Protein AF-A0A969X6N5-F1 (afdb_monomer_lite)

pLDDT: mean 87.34, std 7.04, range [55.56, 94.31]

Structure (mmCIF, N/CA/C/O backbone):
data_AF-A0A969X6N5-F1
#
_entry.id   AF-A0A969X6N5-F1
#
loop_
_atom_site.group_PDB
_atom_site.id
_atom_site.type_symbol
_atom_site.label_atom_id
_atom_site.label_alt_id
_atom_site.label_comp_id
_atom_site.label_asym_id
_atom_site.label_entity_id
_atom_site.label_seq_id
_atom_site.pdbx_PDB_ins_code
_atom_site.Cartn_x
_atom_site.Cartn_y
_atom_site.Cartn_z
_atom_site.occupancy
_atom_site.B_iso_or_equiv
_atom_site.auth_seq_id
_atom_site.auth_comp_id
_atom_site.auth_asym_id
_atom_site.auth_atom_id
_atom_site.pdbx_PDB_model_num
ATOM 1 N N . MET A 1 1 ? -5.995 30.449 -5.155 1.00 55.56 1 MET A N 1
ATOM 2 C CA . MET A 1 1 ? -5.169 29.300 -5.608 1.00 55.56 1 MET A CA 1
ATOM 3 C C . MET A 1 1 ? -4.876 28.308 -4.480 1.00 55.56 1 MET A C 1
ATOM 5 O O . MET A 1 1 ? -5.023 27.120 -4.727 1.00 55.56 1 MET A O 1
ATOM 9 N N . SER A 1 2 ? -4.550 28.755 -3.257 1.00 71.12 2 SER A N 1
ATOM 10 C CA . SER A 1 2 ? -4.334 27.873 -2.086 1.00 71.12 2 SER A CA 1
ATOM 11 C C . SER A 1 2 ? -5.538 26.970 -1.750 1.00 71.12 2 SER A C 1
ATOM 13 O O . SER A 1 2 ? -5.372 25.781 -1.484 1.00 71.12 2 SER A O 1
ATOM 15 N N . ASP A 1 3 ? -6.763 27.496 -1.849 1.00 80.50 3 ASP A N 1
ATOM 16 C CA . ASP A 1 3 ? -7.966 26.748 -1.449 1.00 80.50 3 ASP A CA 1
ATOM 17 C C . ASP A 1 3 ? -8.264 25.547 -2.356 1.00 80.50 3 ASP A C 1
ATOM 19 O O . ASP A 1 3 ? -8.612 24.476 -1.863 1.00 80.50 3 ASP A O 1
ATOM 23 N N . ASN A 1 4 ? -8.039 25.677 -3.669 1.00 85.69 4 ASN A N 1
ATOM 24 C CA . ASN A 1 4 ? -8.251 24.581 -4.621 1.00 85.69 4 ASN A CA 1
ATOM 25 C C . ASN A 1 4 ? -7.263 23.431 -4.401 1.00 85.69 4 ASN A C 1
ATOM 27 O O . ASN A 1 4 ? -7.648 22.268 -4.494 1.00 85.69 4 ASN A O 1
ATOM 31 N N . LEU A 1 5 ? -6.003 23.739 -4.076 1.00 88.88 5 LEU A N 1
ATOM 32 C CA . LEU A 1 5 ? -5.005 22.713 -3.782 1.00 88.88 5 LEU A CA 1
ATOM 33 C C . LEU A 1 5 ? -5.349 21.960 -2.492 1.00 88.88 5 LEU A C 1
ATOM 35 O O . LEU A 1 5 ? -5.318 20.731 -2.467 1.00 88.88 5 LEU A O 1
ATOM 39 N N . ASN A 1 6 ? -5.727 22.690 -1.438 1.00 91.25 6 ASN A N 1
ATOM 40 C CA . ASN A 1 6 ? -6.131 22.084 -0.171 1.00 91.25 6 ASN A CA 1
ATOM 41 C C . ASN A 1 6 ? -7.379 21.212 -0.331 1.00 91.25 6 ASN A C 1
ATOM 43 O O . ASN A 1 6 ? -7.410 20.099 0.191 1.00 91.25 6 ASN A O 1
ATOM 47 N N . LEU A 1 7 ? -8.377 21.680 -1.085 1.00 92.50 7 LEU A N 1
ATOM 48 C CA . LEU A 1 7 ? -9.580 20.906 -1.376 1.00 92.50 7 LEU A CA 1
ATOM 49 C C . LEU A 1 7 ? -9.247 19.628 -2.152 1.00 92.50 7 LEU A C 1
ATOM 51 O O . LEU A 1 7 ? -9.675 18.548 -1.756 1.00 92.50 7 LEU A O 1
ATOM 55 N N . SER A 1 8 ? -8.443 19.738 -3.212 1.00 91.56 8 SER A N 1
ATOM 56 C CA . SER A 1 8 ? -8.055 18.594 -4.041 1.00 91.56 8 SER A CA 1
ATOM 57 C C . SER A 1 8 ? -7.286 17.543 -3.232 1.00 91.56 8 SER A C 1
ATOM 59 O O . SER A 1 8 ? -7.626 16.361 -3.262 1.00 91.56 8 SER A O 1
ATOM 61 N N . ARG A 1 9 ? -6.323 17.978 -2.406 1.00 90.75 9 ARG A N 1
ATOM 62 C CA . ARG A 1 9 ? -5.599 17.098 -1.479 1.00 90.75 9 ARG A CA 1
ATOM 63 C C . ARG A 1 9 ? -6.553 16.414 -0.502 1.00 90.75 9 ARG A C 1
ATOM 65 O O . ARG A 1 9 ? -6.507 15.199 -0.354 1.00 90.75 9 ARG A O 1
ATOM 72 N N . ASN A 1 10 ? -7.413 17.174 0.171 1.00 92.25 10 ASN A N 1
ATOM 73 C CA . ASN A 1 10 ? -8.310 16.622 1.185 1.00 92.25 10 ASN A CA 1
ATOM 74 C C . ASN A 1 10 ? -9.301 15.617 0.576 1.00 92.25 10 ASN A C 1
ATOM 76 O O . ASN A 1 10 ? -9.574 14.583 1.186 1.00 92.25 10 ASN A O 1
ATOM 80 N N . ASN A 1 11 ? -9.791 15.888 -0.636 1.00 93.06 11 ASN A N 1
ATOM 81 C CA . ASN A 1 11 ? -10.641 14.961 -1.376 1.00 93.06 11 ASN A CA 1
ATOM 82 C C . ASN A 1 11 ? -9.884 13.678 -1.709 1.00 93.06 11 ASN A C 1
ATOM 84 O O . ASN A 1 11 ? -10.375 12.601 -1.393 1.00 93.06 11 ASN A O 1
ATOM 88 N N . PHE A 1 12 ? -8.663 13.780 -2.237 1.00 90.62 12 PHE A N 1
ATOM 89 C CA . PHE A 1 12 ? -7.842 12.611 -2.540 1.00 90.62 12 PHE A CA 1
ATOM 90 C C . PHE A 1 12 ? -7.584 11.741 -1.299 1.00 90.62 12 PHE A C 1
ATOM 92 O O . PHE A 1 12 ? -7.828 10.536 -1.330 1.00 90.62 12 PHE A O 1
ATOM 99 N N . TYR A 1 13 ? -7.182 12.350 -0.178 1.00 90.56 13 TYR A N 1
ATOM 100 C CA . TYR A 1 13 ? -6.926 11.626 1.074 1.00 90.56 13 TYR A CA 1
ATOM 101 C C . TYR A 1 13 ? -8.180 10.912 1.600 1.00 90.56 13 TYR A C 1
ATOM 103 O O . TYR A 1 13 ? -8.101 9.793 2.111 1.00 90.56 13 TYR A O 1
ATOM 111 N N . LYS A 1 14 ? -9.347 11.550 1.455 1.00 90.81 14 LYS A N 1
ATOM 112 C CA . LYS A 1 14 ? -10.638 10.993 1.867 1.00 90.81 14 LYS A CA 1
ATOM 113 C C . LYS A 1 14 ? -11.120 9.878 0.935 1.00 90.81 14 LYS A C 1
ATOM 115 O O . LYS A 1 14 ? -11.668 8.884 1.411 1.00 90.81 14 LYS A O 1
ATOM 120 N N . GLU A 1 15 ? -10.950 10.047 -0.372 1.00 91.50 15 GLU A N 1
ATOM 121 C CA . GLU A 1 15 ? -11.375 9.087 -1.395 1.00 91.50 15 GLU A CA 1
ATOM 122 C C . GLU A 1 15 ? -10.552 7.802 -1.339 1.00 91.50 15 GLU A C 1
ATOM 124 O O . GLU A 1 15 ? -11.132 6.721 -1.385 1.00 91.50 15 GLU A O 1
ATOM 129 N N . GLN A 1 16 ? -9.232 7.908 -1.157 1.00 92.62 16 GLN A N 1
ATOM 130 C CA . GLN A 1 16 ? -8.336 6.746 -1.088 1.00 92.62 16 GLN A CA 1
ATOM 131 C C . GLN A 1 16 ? -8.262 6.107 0.310 1.00 92.62 16 GLN A C 1
ATOM 133 O O . GLN A 1 16 ? -7.463 5.200 0.537 1.00 92.62 16 GLN A O 1
ATOM 138 N N . ASN A 1 17 ? -9.098 6.570 1.251 1.00 93.44 17 ASN A N 1
ATOM 139 C CA . ASN A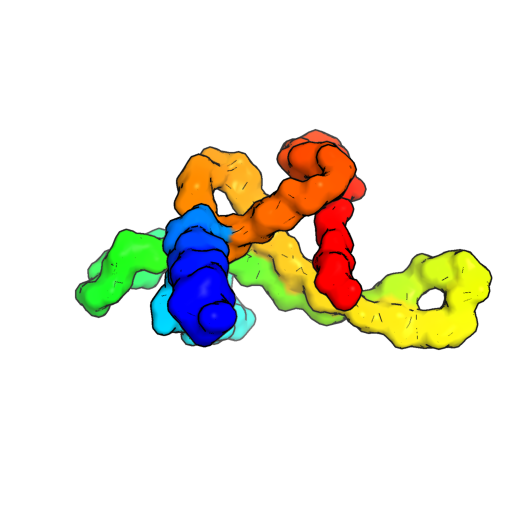 1 17 ? -9.209 6.031 2.609 1.00 93.44 17 ASN A CA 1
ATOM 140 C C . ASN A 1 17 ? -7.835 5.889 3.293 1.00 93.44 17 ASN A C 1
ATOM 142 O O . ASN A 1 17 ? -7.458 4.800 3.731 1.00 93.44 17 ASN A O 1
ATOM 146 N N . PHE A 1 18 ? -7.048 6.970 3.315 1.00 93.56 18 PHE A N 1
ATOM 147 C CA . PHE A 1 18 ? -5.684 6.913 3.842 1.00 93.56 18 PHE A CA 1
ATOM 148 C C . PHE A 1 18 ? -5.652 6.485 5.313 1.00 93.56 18 PHE A C 1
ATOM 150 O O . PHE A 1 18 ? -6.431 6.969 6.138 1.00 93.56 18 PHE A O 1
ATOM 157 N N . ALA A 1 19 ? -4.717 5.595 5.644 1.00 93.69 19 ALA A N 1
ATOM 158 C CA . ALA A 1 19 ? -4.500 5.154 7.012 1.00 93.69 19 ALA A CA 1
ATOM 159 C C . ALA A 1 19 ? -4.055 6.323 7.900 1.00 93.69 19 ALA A C 1
ATOM 161 O O . ALA A 1 19 ? -3.248 7.162 7.501 1.00 93.69 19 ALA A O 1
ATOM 162 N N . HIS A 1 20 ? -4.519 6.323 9.148 1.00 92.75 20 HIS A N 1
ATOM 163 C CA . HIS A 1 20 ? -4.046 7.268 10.164 1.00 92.75 20 HIS A CA 1
ATOM 164 C C . HIS A 1 20 ? -2.726 6.832 10.820 1.00 92.75 20 HIS A C 1
ATOM 166 O O . HIS A 1 20 ? -2.109 7.616 11.534 1.00 92.75 20 HIS A O 1
ATOM 172 N N . GLY A 1 21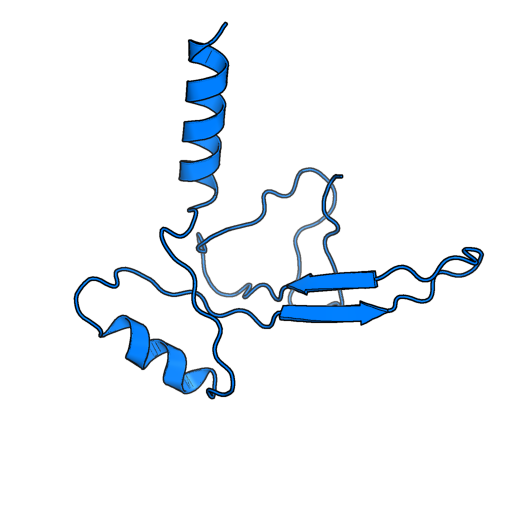 ? -2.302 5.585 10.609 1.00 91.75 21 GLY A N 1
ATOM 173 C CA . GLY A 1 21 ? -1.087 5.027 11.187 1.00 91.75 21 GLY A CA 1
ATOM 174 C C . GLY A 1 21 ? -0.641 3.763 10.462 1.00 91.75 21 GLY A C 1
ATOM 175 O O . GLY A 1 21 ? -1.425 3.131 9.754 1.00 91.75 21 GLY A O 1
ATOM 176 N N . PHE A 1 22 ? 0.629 3.413 10.654 1.00 93.00 22 PHE A N 1
ATOM 177 C CA . PHE A 1 22 ? 1.281 2.262 10.037 1.00 93.00 22 PHE A CA 1
ATOM 178 C C . PHE A 1 22 ? 2.105 1.520 11.087 1.00 93.00 22 PHE A C 1
ATOM 180 O O . PHE A 1 22 ? 2.656 2.134 11.999 1.00 93.00 22 PHE A O 1
ATOM 187 N N . VAL A 1 23 ? 2.197 0.202 10.939 1.00 90.94 23 VAL A N 1
ATOM 188 C CA . VAL A 1 23 ? 3.069 -0.657 11.740 1.00 90.94 23 VAL A CA 1
ATOM 189 C C . VAL A 1 23 ? 3.653 -1.733 10.837 1.00 90.94 23 VAL A C 1
ATOM 191 O O . VAL A 1 23 ? 2.957 -2.261 9.971 1.00 90.94 23 VAL A O 1
ATOM 194 N N . GLU A 1 24 ? 4.926 -2.049 11.040 1.00 90.56 24 GLU A N 1
ATOM 195 C CA . GLU A 1 24 ? 5.598 -3.159 10.376 1.00 90.56 24 GLU A CA 1
ATOM 196 C C . GLU A 1 24 ? 5.617 -4.369 11.313 1.00 90.56 24 GLU A C 1
ATOM 198 O O . GLU A 1 24 ? 5.943 -4.252 12.497 1.00 90.56 24 GLU A O 1
ATOM 203 N N . LEU A 1 25 ? 5.226 -5.533 10.797 1.00 87.88 25 LEU A N 1
ATOM 204 C CA . LEU A 1 25 ? 5.189 -6.776 11.558 1.00 87.88 25 LEU A CA 1
ATOM 205 C C . LEU A 1 25 ? 6.323 -7.682 11.080 1.00 87.88 25 LEU A C 1
ATOM 207 O O . LEU A 1 25 ? 6.328 -8.096 9.929 1.00 87.88 25 LEU A O 1
ATOM 211 N N . LEU A 1 26 ? 7.243 -8.036 11.982 1.00 83.75 26 LEU A N 1
ATOM 212 C CA . LEU A 1 26 ? 8.376 -8.915 11.655 1.00 83.75 26 LEU A CA 1
ATOM 213 C C . LEU A 1 26 ? 7.931 -10.345 11.311 1.00 83.75 26 LEU A C 1
ATOM 215 O O . LEU A 1 26 ? 8.515 -10.992 10.449 1.00 83.75 26 LEU A O 1
ATOM 219 N N . ALA A 1 27 ? 6.911 -10.855 12.007 1.00 81.00 27 ALA A N 1
ATOM 220 C CA . ALA A 1 27 ? 6.307 -12.154 11.729 1.00 81.00 27 ALA A CA 1
ATOM 221 C C . ALA A 1 27 ? 4.908 -12.241 12.354 1.00 81.00 27 ALA A C 1
ATOM 223 O O . ALA A 1 27 ? 4.755 -12.173 13.575 1.00 81.00 27 ALA A O 1
ATOM 224 N N . MET A 1 28 ? 3.877 -12.434 11.532 1.00 78.94 28 MET A N 1
ATOM 225 C CA . MET A 1 28 ? 2.529 -12.757 12.000 1.00 78.94 28 MET A CA 1
ATOM 226 C C . MET A 1 28 ? 1.765 -13.511 10.903 1.00 78.94 28 MET A C 1
ATOM 228 O O . MET A 1 28 ? 1.706 -13.029 9.775 1.00 78.94 28 MET A O 1
ATOM 232 N N . PRO A 1 29 ? 1.141 -14.664 11.204 1.00 79.75 29 PRO A N 1
ATOM 233 C CA . PRO A 1 29 ? 0.218 -15.296 10.269 1.00 79.75 29 PRO A CA 1
ATOM 234 C C . PRO A 1 29 ? -0.950 -14.358 9.957 1.00 79.75 29 PRO A C 1
ATOM 236 O O . PRO A 1 29 ? -1.542 -13.811 10.885 1.00 79.75 29 PRO A O 1
ATOM 239 N N . GLU A 1 30 ? -1.336 -14.239 8.688 1.00 76.44 30 GLU A N 1
ATOM 240 C CA . GLU A 1 30 ? -2.429 -13.361 8.237 1.00 76.44 30 GLU A CA 1
ATOM 241 C C . GLU A 1 30 ? -3.721 -13.556 9.047 1.00 76.44 30 GLU A C 1
ATOM 243 O O . GLU A 1 30 ? -4.337 -12.591 9.489 1.00 76.44 30 GLU A O 1
ATOM 248 N N . ARG A 1 31 ? -4.061 -14.808 9.383 1.00 78.81 31 ARG A N 1
ATOM 249 C CA . ARG A 1 31 ? -5.231 -15.155 10.213 1.00 78.81 31 ARG A CA 1
ATOM 250 C C . ARG A 1 31 ? -5.251 -14.495 11.603 1.00 78.81 31 ARG A C 1
ATOM 252 O O . ARG A 1 31 ? -6.282 -14.472 12.262 1.00 78.81 31 ARG A O 1
ATOM 259 N N . ASN A 1 32 ? -4.100 -14.049 12.106 1.00 84.81 32 ASN A N 1
ATOM 260 C CA . ASN A 1 32 ? -3.987 -13.400 13.409 1.00 84.81 32 ASN A CA 1
ATOM 261 C C . ASN A 1 32 ? -4.120 -11.873 13.311 1.00 84.81 32 ASN A C 1
ATOM 263 O O . ASN A 1 32 ? -4.247 -11.229 14.352 1.00 84.81 32 ASN A O 1
ATOM 267 N N . LEU A 1 33 ? -4.119 -11.304 12.101 1.00 84.62 33 LEU A N 1
ATOM 268 C CA . LEU A 1 33 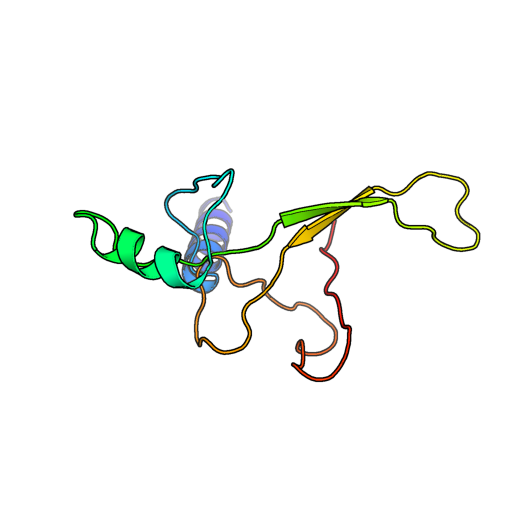? -4.230 -9.866 11.873 1.00 84.62 33 LEU A CA 1
ATOM 269 C C . LEU A 1 33 ? -5.545 -9.301 12.429 1.00 84.62 33 LEU A C 1
ATOM 271 O O . LEU A 1 33 ? -5.549 -8.232 13.031 1.00 84.62 33 LEU A O 1
ATOM 275 N N . GLU A 1 34 ? -6.645 -10.053 12.323 1.00 83.38 34 GLU A N 1
ATOM 276 C CA . GLU A 1 34 ? -7.957 -9.669 12.871 1.00 83.38 34 GLU A CA 1
ATOM 277 C C . GLU A 1 34 ? -7.944 -9.461 14.392 1.00 83.38 34 GLU A C 1
ATOM 279 O O . GLU A 1 34 ? -8.759 -8.724 14.937 1.00 83.38 34 GLU A O 1
ATOM 284 N N . LYS A 1 35 ? -6.991 -10.055 15.119 1.00 88.25 35 LYS A N 1
ATOM 285 C CA . LYS A 1 35 ? -6.867 -9.806 16.563 1.00 88.25 35 LYS A CA 1
ATOM 286 C C . LYS A 1 35 ? -6.435 -8.374 16.849 1.00 88.25 35 LYS A C 1
ATOM 288 O O . LYS A 1 35 ? -6.827 -7.809 17.865 1.00 88.25 35 LYS A O 1
ATOM 293 N N . LEU A 1 36 ? -5.655 -7.769 15.953 1.00 88.75 36 LEU A N 1
ATOM 294 C CA . LEU A 1 36 ? -5.233 -6.383 16.102 1.00 88.75 36 LEU A CA 1
ATOM 295 C C . LEU A 1 36 ? -6.430 -5.433 15.975 1.00 88.75 36 LEU A C 1
ATOM 297 O O . LEU A 1 36 ? -6.463 -4.422 16.668 1.00 88.75 36 LEU A O 1
ATOM 301 N N . SER A 1 37 ? -7.459 -5.765 15.184 1.00 87.62 37 SER A N 1
ATOM 302 C CA . SER A 1 37 ? -8.647 -4.905 15.070 1.00 87.62 37 SER A CA 1
ATOM 303 C C . SER A 1 37 ? -9.518 -4.905 16.328 1.00 87.62 37 SER A C 1
ATOM 305 O O . SER A 1 37 ? -10.450 -4.116 16.417 1.00 87.62 37 SER A O 1
ATOM 307 N N . GLN A 1 38 ? -9.228 -5.766 17.309 1.00 91.06 38 GLN A N 1
ATOM 308 C CA . GLN A 1 38 ? -9.909 -5.788 18.608 1.00 91.06 38 GLN A CA 1
ATOM 309 C C . GLN A 1 38 ? -9.294 -4.814 19.626 1.00 91.06 38 GLN A C 1
ATOM 311 O O . GLN A 1 38 ? -9.853 -4.623 20.706 1.00 91.06 38 GLN A O 1
ATOM 316 N N . LEU A 1 39 ? -8.143 -4.206 19.318 1.00 92.00 39 LEU A N 1
ATOM 317 C CA . LEU A 1 39 ? -7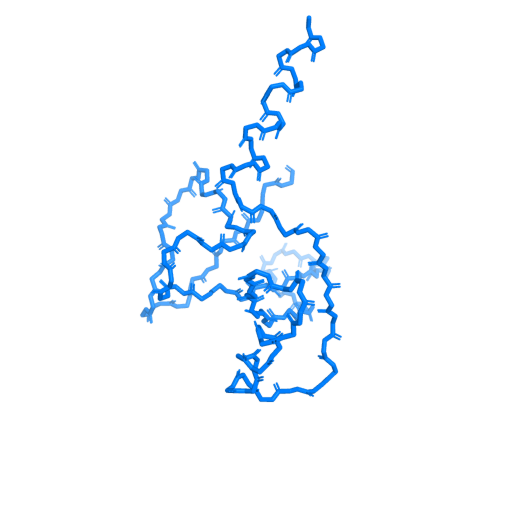.495 -3.250 20.212 1.00 92.00 39 LEU A CA 1
ATOM 318 C C . LEU A 1 39 ? -8.291 -1.941 20.270 1.00 92.00 39 LEU A C 1
ATOM 320 O O . LEU A 1 39 ? -8.745 -1.413 19.253 1.00 92.00 39 LEU A O 1
ATOM 324 N N . GLN A 1 40 ? -8.427 -1.384 21.473 1.00 94.31 40 GLN A N 1
ATOM 325 C CA . GLN A 1 40 ? -9.118 -0.114 21.667 1.00 94.31 40 GLN A CA 1
ATOM 326 C C . GLN A 1 40 ? -8.454 1.002 20.846 1.00 94.31 40 GLN A C 1
ATOM 328 O O . GLN A 1 40 ? -7.238 1.171 20.872 1.00 94.31 40 GLN A O 1
ATOM 333 N N . GLY A 1 41 ? -9.271 1.787 20.141 1.00 93.06 41 GLY A N 1
ATOM 334 C CA . GLY A 1 41 ? -8.805 2.883 19.287 1.00 93.06 41 GLY A CA 1
ATOM 335 C C . GLY A 1 41 ? -8.495 2.469 17.847 1.00 93.06 41 GLY A C 1
ATOM 336 O O . GLY A 1 41 ? -8.305 3.344 17.004 1.00 93.06 41 GLY A O 1
ATOM 337 N N . ILE A 1 42 ? -8.516 1.171 17.531 1.00 93.38 42 ILE A N 1
ATOM 338 C CA . ILE A 1 42 ? -8.383 0.687 16.158 1.00 93.38 42 ILE A CA 1
ATOM 339 C C . ILE A 1 42 ? -9.768 0.526 15.536 1.00 93.38 42 ILE A C 1
ATOM 341 O O . ILE A 1 42 ? -10.589 -0.261 15.993 1.00 93.38 42 ILE A O 1
ATOM 345 N N . LYS A 1 43 ? -10.026 1.291 14.471 1.00 91.50 43 LYS A N 1
ATOM 346 C CA . LYS A 1 43 ? -11.282 1.217 13.713 1.00 91.50 43 LYS A CA 1
ATOM 347 C C . LYS A 1 43 ? -11.243 0.149 12.621 1.00 91.50 43 LYS A C 1
ATOM 349 O O . LYS A 1 43 ? -12.235 -0.532 12.395 1.00 91.50 43 LYS A O 1
ATOM 354 N N . GLU A 1 44 ? -10.130 0.059 11.903 1.00 90.75 44 GLU A N 1
ATOM 355 C CA . GLU A 1 44 ? -9.982 -0.784 10.718 1.00 90.75 44 GLU A CA 1
ATOM 356 C C . GLU A 1 44 ? -8.497 -1.117 10.514 1.00 90.75 44 GLU A C 1
ATOM 358 O O . GLU A 1 44 ? -7.629 -0.312 10.859 1.00 90.75 44 GLU A O 1
ATOM 363 N N . ILE A 1 45 ? -8.211 -2.304 9.971 1.00 90.19 45 ILE A N 1
ATOM 364 C CA . ILE A 1 45 ? -6.862 -2.767 9.628 1.00 90.19 45 ILE A CA 1
ATOM 365 C C . ILE A 1 45 ? -6.885 -3.379 8.230 1.00 90.19 45 ILE A C 1
ATOM 367 O O . ILE A 1 45 ? -7.789 -4.146 7.892 1.00 90.19 45 ILE A O 1
ATOM 371 N N . ASN A 1 46 ? -5.845 -3.090 7.450 1.00 89.56 46 ASN A N 1
ATOM 372 C CA . ASN A 1 46 ? -5.539 -3.781 6.206 1.00 89.56 46 ASN A CA 1
ATOM 373 C C . ASN A 1 46 ? -4.067 -4.209 6.224 1.00 89.56 46 ASN A C 1
ATOM 375 O O . ASN A 1 46 ? -3.175 -3.373 6.364 1.00 89.56 46 ASN A O 1
ATOM 379 N N . GLY A 1 47 ? -3.833 -5.517 6.137 1.00 89.31 47 GLY A N 1
ATOM 380 C CA . GLY A 1 47 ? -2.497 -6.101 6.076 1.00 89.31 47 GLY A CA 1
ATOM 381 C C . GLY A 1 47 ? -2.011 -6.158 4.637 1.00 89.31 47 GLY A C 1
ATOM 382 O O . GLY A 1 47 ? -2.808 -6.358 3.721 1.00 89.31 47 GLY A O 1
ATOM 383 N N . ARG A 1 48 ? -0.708 -5.962 4.437 1.00 90.12 48 ARG A N 1
ATOM 384 C CA . ARG A 1 48 ? -0.069 -6.052 3.124 1.00 90.12 48 ARG A CA 1
ATOM 385 C C . ARG A 1 48 ? 1.302 -6.692 3.264 1.00 90.12 48 ARG A C 1
ATOM 387 O O . ARG A 1 48 ? 2.013 -6.420 4.227 1.00 90.12 48 ARG A O 1
ATOM 394 N N . ILE A 1 49 ? 1.661 -7.500 2.280 1.00 90.94 49 ILE A N 1
ATOM 395 C CA . ILE A 1 49 ? 3.023 -7.961 2.056 1.00 90.94 49 ILE A CA 1
ATOM 396 C C . ILE A 1 49 ? 3.736 -6.869 1.267 1.00 90.94 49 ILE A C 1
ATOM 398 O O . ILE A 1 49 ? 3.207 -6.361 0.273 1.00 90.94 49 ILE A O 1
ATOM 402 N N . VAL A 1 50 ? 4.913 -6.486 1.746 1.00 93.00 50 VAL A N 1
ATOM 403 C CA . VAL A 1 50 ? 5.741 -5.450 1.143 1.00 93.00 50 VAL A CA 1
ATOM 404 C C . VAL A 1 50 ? 7.136 -6.018 0.964 1.00 93.00 50 VAL A C 1
ATOM 406 O O . VAL A 1 50 ? 7.762 -6.387 1.948 1.00 93.00 50 VAL A O 1
ATOM 409 N N . GLU A 1 51 ? 7.605 -6.086 -0.275 1.00 92.94 51 GLU A N 1
ATOM 410 C CA . GLU A 1 51 ? 8.886 -6.707 -0.618 1.00 92.94 51 GLU A CA 1
ATOM 411 C C . GLU A 1 51 ? 9.681 -5.806 -1.554 1.00 92.94 51 GLU A C 1
ATOM 413 O O . GLU A 1 51 ? 9.131 -5.219 -2.487 1.00 92.94 51 GLU A O 1
ATOM 418 N N . GLU A 1 52 ? 10.987 -5.714 -1.332 1.00 94.25 52 GLU A N 1
ATOM 419 C CA . GLU A 1 52 ? 11.901 -5.034 -2.247 1.00 94.25 52 GLU A CA 1
ATOM 420 C C . GLU A 1 52 ? 12.524 -6.059 -3.195 1.00 94.25 52 GLU A C 1
ATOM 422 O O . GLU A 1 52 ? 13.174 -7.016 -2.771 1.00 94.25 52 GLU A O 1
ATOM 427 N N . VAL A 1 53 ? 12.319 -5.871 -4.498 1.00 92.50 53 VAL A N 1
ATOM 428 C CA . VAL A 1 53 ? 12.762 -6.811 -5.531 1.00 92.50 53 VAL A CA 1
ATOM 429 C C . VAL A 1 53 ? 13.635 -6.116 -6.562 1.00 92.50 53 VAL A C 1
ATOM 431 O O . VAL A 1 53 ? 13.372 -4.989 -6.979 1.00 92.50 53 VAL A O 1
ATOM 434 N N . ARG A 1 54 ? 14.663 -6.822 -7.032 1.00 90.81 54 ARG A N 1
ATOM 435 C CA . ARG A 1 54 ? 15.417 -6.412 -8.219 1.00 90.81 54 ARG A CA 1
ATOM 436 C C . ARG A 1 54 ? 14.721 -6.940 -9.460 1.00 90.81 54 ARG A C 1
ATOM 438 O O . ARG A 1 54 ? 14.443 -8.135 -9.548 1.00 90.81 54 ARG A O 1
ATOM 445 N N . VAL A 1 55 ? 14.466 -6.054 -10.414 1.00 88.25 55 VAL A N 1
ATOM 446 C CA . VAL A 1 55 ? 13.814 -6.400 -11.674 1.00 88.25 55 VAL A CA 1
ATOM 447 C C . VAL A 1 55 ? 14.846 -6.426 -12.782 1.00 88.25 55 VAL A C 1
ATOM 449 O O . VAL A 1 55 ? 15.608 -5.481 -12.966 1.00 88.25 55 VAL A O 1
ATOM 452 N N . ASN A 1 56 ? 14.850 -7.525 -13.529 1.00 86.44 56 ASN A N 1
ATOM 453 C CA . ASN A 1 56 ? 15.609 -7.628 -14.761 1.00 86.44 56 ASN A CA 1
ATOM 454 C C . ASN A 1 56 ? 14.734 -7.135 -15.917 1.00 86.44 56 ASN A C 1
ATOM 456 O O . ASN A 1 56 ? 13.746 -7.785 -16.261 1.00 86.44 56 ASN A O 1
ATOM 460 N N . ILE A 1 57 ? 15.091 -5.991 -16.495 1.00 85.38 57 ILE A N 1
ATOM 461 C CA . ILE A 1 57 ? 14.409 -5.428 -17.658 1.00 85.38 57 ILE A CA 1
ATOM 462 C C . ILE A 1 57 ? 15.330 -5.626 -18.867 1.00 85.38 57 ILE A C 1
ATOM 464 O O . ILE A 1 57 ? 16.402 -5.022 -18.914 1.00 85.38 57 ILE A O 1
ATOM 468 N N . PRO A 1 58 ? 14.948 -6.458 -19.855 1.00 86.06 58 PRO A N 1
ATOM 469 C CA . PRO A 1 58 ? 15.768 -6.667 -21.042 1.00 86.06 58 PRO A CA 1
ATOM 470 C C . PRO A 1 58 ? 16.101 -5.341 -21.739 1.00 86.06 58 PRO A C 1
ATOM 472 O O . PRO A 1 58 ? 15.204 -4.575 -22.085 1.00 86.06 58 PRO A O 1
ATOM 475 N N . GLY A 1 59 ? 17.392 -5.079 -21.955 1.00 85.25 59 GLY A N 1
ATOM 476 C CA . GLY A 1 59 ? 17.872 -3.854 -22.606 1.00 85.25 59 GLY A CA 1
ATOM 477 C C . GLY A 1 59 ? 18.100 -2.660 -21.671 1.00 85.25 59 GLY A C 1
ATOM 478 O O . GLY A 1 59 ? 18.523 -1.613 -22.151 1.00 85.25 59 GLY A O 1
ATOM 479 N N . PHE A 1 60 ? 17.870 -2.808 -20.364 1.00 81.94 60 PHE A N 1
ATOM 480 C CA . PHE A 1 60 ? 18.299 -1.848 -19.346 1.00 81.94 60 PHE A CA 1
ATOM 481 C C . PHE A 1 60 ? 19.515 -2.404 -18.604 1.00 81.94 60 PHE A C 1
ATOM 483 O O . PHE A 1 60 ? 19.451 -3.482 -18.017 1.00 81.94 60 PHE A O 1
ATOM 490 N N . GLU A 1 61 ? 20.629 -1.673 -18.635 1.00 77.56 61 GLU A N 1
ATOM 491 C CA . GLU A 1 61 ? 21.856 -2.084 -17.937 1.00 77.56 61 GLU A CA 1
ATOM 492 C C . GLU A 1 61 ? 21.852 -1.706 -16.448 1.00 77.56 61 GLU A C 1
ATOM 494 O O . GLU A 1 61 ? 22.611 -2.264 -15.655 1.00 77.56 61 GLU A O 1
ATOM 499 N N . GLU A 1 62 ? 20.982 -0.779 -16.046 1.00 81.88 62 GLU A N 1
ATOM 500 C CA . GLU A 1 62 ? 20.854 -0.358 -14.655 1.00 81.88 62 GLU A CA 1
ATOM 501 C C . GLU A 1 62 ? 19.980 -1.326 -13.848 1.00 81.88 62 GLU A C 1
ATOM 503 O O . GLU A 1 62 ? 18.920 -1.772 -14.289 1.00 81.88 62 GLU A O 1
ATOM 508 N N . ASN A 1 63 ? 20.407 -1.622 -12.617 1.00 80.31 63 ASN A N 1
ATOM 509 C CA . ASN A 1 63 ? 19.608 -2.408 -11.681 1.00 80.31 63 ASN A CA 1
ATOM 510 C C . ASN A 1 63 ? 18.410 -1.584 -11.198 1.00 80.31 63 ASN A C 1
ATOM 512 O O . ASN A 1 63 ? 18.568 -0.673 -10.386 1.00 80.31 63 ASN A O 1
ATOM 516 N N . VAL A 1 64 ? 17.208 -1.957 -11.634 1.00 87.62 64 VAL A N 1
ATOM 517 C CA . VAL A 1 64 ? 15.961 -1.358 -11.148 1.00 87.62 64 VAL A CA 1
ATOM 518 C C . VAL A 1 64 ? 15.490 -2.112 -9.905 1.00 87.62 64 VAL A C 1
ATOM 520 O O . VAL A 1 64 ? 15.298 -3.330 -9.935 1.00 87.62 64 VAL A O 1
ATOM 523 N N . CYS A 1 65 ? 15.305 -1.389 -8.800 1.00 90.44 65 CYS A N 1
ATOM 524 C CA . CYS A 1 65 ? 14.688 -1.911 -7.584 1.00 90.44 65 CYS A CA 1
ATOM 525 C C . CYS A 1 65 ? 13.230 -1.446 -7.517 1.00 90.44 65 CYS A C 1
ATOM 527 O O . CYS A 1 65 ? 12.963 -0.251 -7.639 1.00 90.44 65 CYS A O 1
ATOM 529 N N . LEU A 1 66 ? 12.299 -2.379 -7.323 1.00 91.31 66 LEU A N 1
ATOM 530 C CA . LEU A 1 66 ? 10.889 -2.083 -7.091 1.00 91.31 66 LEU A CA 1
ATOM 531 C C . LEU A 1 66 ? 10.502 -2.454 -5.666 1.00 91.31 66 LEU A C 1
ATOM 533 O O . LEU A 1 66 ? 10.934 -3.476 -5.137 1.00 91.31 66 LEU A O 1
ATOM 537 N N . LYS A 1 67 ? 9.604 -1.662 -5.087 1.00 94.00 67 LYS A N 1
ATOM 538 C CA . LYS A 1 67 ? 8.883 -2.021 -3.871 1.00 94.00 67 LYS A CA 1
ATOM 539 C C . LYS A 1 67 ? 7.524 -2.590 -4.258 1.00 94.00 67 LYS A C 1
ATOM 541 O O . LYS A 1 67 ? 6.626 -1.850 -4.654 1.00 94.00 67 LYS A O 1
ATOM 546 N N . LEU A 1 68 ? 7.376 -3.905 -4.163 1.00 94.00 68 LEU A N 1
ATOM 547 C CA . LEU A 1 68 ? 6.107 -4.582 -4.387 1.00 94.00 68 LEU A CA 1
ATOM 548 C C . LEU A 1 68 ? 5.230 -4.439 -3.150 1.00 94.00 68 LEU A C 1
ATOM 550 O O . LEU A 1 68 ? 5.680 -4.671 -2.032 1.00 94.00 68 LEU A O 1
ATOM 554 N N . VAL A 1 69 ? 3.967 -4.080 -3.358 1.00 93.50 69 VAL A N 1
ATOM 555 C CA . VAL A 1 69 ? 2.959 -3.983 -2.301 1.00 93.50 69 VAL A CA 1
ATOM 556 C C . VAL A 1 69 ? 1.756 -4.812 -2.728 1.00 93.50 69 VAL A C 1
ATOM 558 O O . VAL A 1 69 ? 1.136 -4.527 -3.750 1.00 93.50 69 VAL A O 1
ATOM 561 N N . SER A 1 70 ? 1.418 -5.843 -1.957 1.00 91.81 70 SER A N 1
ATOM 562 C CA . SER A 1 70 ? 0.264 -6.695 -2.252 1.00 91.81 70 SER A CA 1
ATOM 563 C C . SER A 1 70 ? -1.057 -5.939 -2.082 1.00 91.81 70 SER A C 1
ATOM 565 O O . SER A 1 70 ? -1.193 -5.132 -1.156 1.00 91.81 70 SER A O 1
ATOM 567 N N . ILE A 1 71 ? -2.060 -6.282 -2.892 1.00 89.94 71 ILE A N 1
ATOM 568 C CA . ILE A 1 71 ? -3.419 -5.738 -2.797 1.00 89.94 71 ILE A CA 1
ATOM 569 C C . ILE A 1 71 ? -4.408 -6.892 -2.593 1.00 89.94 71 ILE A C 1
ATOM 571 O O . ILE A 1 71 ? -4.475 -7.817 -3.398 1.00 89.94 71 ILE A O 1
ATOM 575 N N . GLU A 1 72 ? -5.190 -6.829 -1.515 1.00 86.31 72 GLU A N 1
ATOM 576 C CA . GLU A 1 72 ? -6.289 -7.764 -1.251 1.00 86.31 72 GLU A CA 1
ATOM 577 C C . GLU A 1 72 ? -7.502 -7.375 -2.108 1.00 86.31 72 GLU A C 1
ATOM 579 O O . GLU A 1 72 ? -8.105 -6.336 -1.882 1.00 86.31 72 GLU A O 1
ATOM 584 N N . LEU A 1 73 ? -7.893 -8.183 -3.095 1.00 86.56 73 LEU A N 1
ATOM 585 C CA . LEU A 1 73 ? -8.971 -7.805 -4.027 1.00 86.56 73 LEU A CA 1
ATOM 586 C C . LEU A 1 73 ? -10.391 -8.102 -3.512 1.00 86.56 73 LEU A C 1
ATOM 588 O O . LEU A 1 73 ? -11.361 -7.642 -4.108 1.00 86.56 73 LEU A O 1
ATOM 592 N N . SER A 1 74 ? -10.529 -8.852 -2.416 1.00 82.75 74 SER A N 1
ATOM 593 C CA . SER A 1 74 ? -11.818 -9.330 -1.887 1.00 82.75 74 SER A CA 1
ATOM 594 C C . SER A 1 74 ? -12.643 -8.256 -1.170 1.00 82.75 74 SER A C 1
ATOM 596 O O . SER A 1 74 ? -13.853 -8.418 -1.020 1.00 82.75 74 SER A O 1
ATOM 598 N N . ARG A 1 75 ? -12.008 -7.176 -0.699 1.00 79.19 75 ARG A N 1
ATOM 599 C CA . ARG A 1 75 ? -12.663 -6.132 0.101 1.00 79.19 75 ARG A CA 1
ATOM 600 C C . ARG A 1 75 ? -13.028 -4.922 -0.736 1.00 79.19 75 ARG A C 1
ATOM 602 O O . ARG A 1 75 ? -12.189 -4.388 -1.457 1.00 79.19 75 ARG A O 1
ATOM 609 N N . GLU A 1 76 ? -14.245 -4.429 -0.560 1.00 75.06 76 GLU A N 1
ATOM 610 C CA . GLU A 1 76 ? -14.654 -3.126 -1.077 1.00 75.06 76 GLU A CA 1
ATOM 611 C C . GLU A 1 76 ? -14.066 -2.000 -0.205 1.00 75.06 76 GLU A C 1
ATOM 613 O O . GLU A 1 76 ? -13.999 -2.122 1.016 1.00 75.06 76 GLU A O 1
ATOM 618 N N . ARG A 1 77 ? -13.649 -0.889 -0.833 1.00 81.06 77 ARG A N 1
ATOM 619 C CA . ARG A 1 77 ? -13.191 0.352 -0.171 1.00 81.06 77 ARG A CA 1
ATOM 620 C C . ARG A 1 77 ? -12.066 0.162 0.867 1.00 81.06 77 ARG A C 1
ATOM 622 O O . ARG A 1 77 ? -12.213 0.500 2.040 1.00 81.06 77 ARG A O 1
ATOM 629 N N . ARG A 1 78 ? -10.913 -0.331 0.418 1.00 87.88 78 ARG A N 1
ATOM 630 C CA . ARG A 1 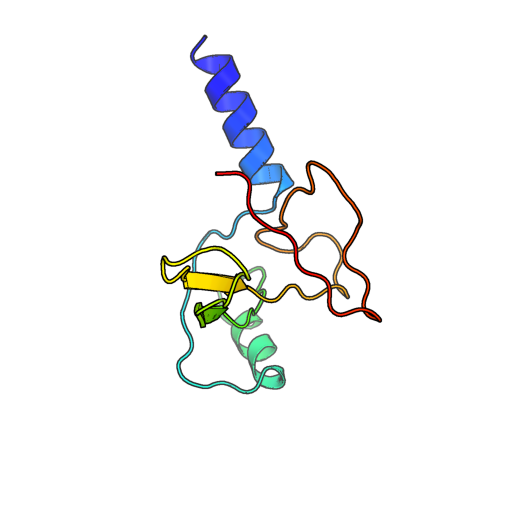78 ? -9.754 -0.641 1.271 1.00 87.88 78 ARG A CA 1
ATOM 631 C C . ARG A 1 78 ? -9.064 0.611 1.799 1.00 87.88 78 ARG A C 1
ATOM 633 O O . ARG A 1 78 ? -9.113 1.673 1.184 1.00 87.88 78 ARG A O 1
ATOM 640 N N . ILE A 1 79 ? -8.398 0.475 2.944 1.00 92.12 79 ILE A N 1
ATOM 641 C CA . ILE A 1 79 ? -7.448 1.481 3.432 1.00 92.12 79 ILE A CA 1
ATOM 642 C C . ILE A 1 79 ? -6.323 1.638 2.406 1.00 92.12 79 ILE A C 1
ATOM 644 O O . ILE A 1 79 ? -5.795 0.629 1.943 1.00 92.12 79 ILE A O 1
ATOM 648 N N . ASN A 1 80 ? -5.913 2.876 2.114 1.00 92.81 80 ASN A N 1
ATOM 649 C CA . ASN A 1 80 ? -4.863 3.208 1.141 1.00 92.81 80 ASN A CA 1
ATOM 650 C C . ASN A 1 80 ? -5.118 2.580 -0.242 1.00 92.81 80 ASN A C 1
ATOM 652 O O . ASN A 1 80 ? -4.216 1.965 -0.825 1.00 92.81 80 ASN A O 1
ATOM 656 N N . GLU A 1 81 ? -6.353 2.653 -0.730 1.00 91.00 81 GLU A N 1
ATOM 657 C CA . GLU A 1 81 ? -6.699 2.153 -2.059 1.00 91.00 81 GLU A CA 1
ATOM 658 C C . GLU A 1 81 ? -5.915 2.932 -3.128 1.00 91.00 81 GLU A C 1
ATOM 660 O O . GLU A 1 81 ? -5.922 4.163 -3.099 1.00 91.00 81 GLU A O 1
ATOM 665 N N . PRO A 1 82 ? -5.206 2.268 -4.056 1.00 90.62 82 PRO A N 1
ATOM 666 C CA . PRO A 1 82 ? -4.594 2.966 -5.176 1.00 90.62 82 PRO A CA 1
ATOM 667 C C . PRO A 1 82 ? -5.659 3.432 -6.169 1.00 90.62 82 PRO A C 1
ATOM 669 O O . PRO A 1 82 ? -6.533 2.668 -6.578 1.00 90.62 82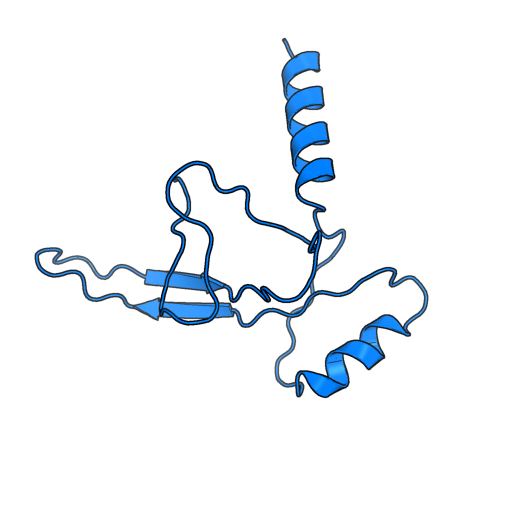 PRO A O 1
ATOM 672 N N . LYS A 1 83 ? -5.539 4.675 -6.635 1.00 90.38 83 LYS A N 1
ATOM 673 C CA . LYS A 1 83 ? -6.371 5.177 -7.727 1.00 90.38 83 LYS A CA 1
ATOM 674 C C . LYS A 1 83 ? -5.792 4.728 -9.067 1.00 90.38 83 LYS A C 1
ATOM 676 O O . LYS A 1 83 ? -4.754 5.236 -9.484 1.00 90.38 83 LYS A O 1
ATOM 681 N N . LEU A 1 84 ? -6.491 3.840 -9.770 1.00 91.31 84 LEU A N 1
ATOM 682 C CA . LEU A 1 84 ? -6.141 3.489 -11.145 1.00 91.31 84 LEU A CA 1
ATOM 683 C C . LEU A 1 84 ? -6.367 4.699 -12.065 1.00 91.31 84 LEU A C 1
ATOM 685 O O . LEU A 1 84 ? -7.500 5.142 -12.251 1.00 91.31 84 LEU A O 1
ATOM 689 N N . LEU A 1 85 ? -5.285 5.245 -12.624 1.00 92.75 85 LEU A N 1
ATOM 690 C CA . LEU A 1 85 ? -5.355 6.363 -13.573 1.00 92.75 85 LEU A CA 1
ATOM 691 C C . LEU A 1 85 ? -5.588 5.884 -15.010 1.00 92.75 85 LEU A C 1
ATOM 693 O O . LEU A 1 85 ? -6.321 6.521 -15.761 1.00 92.75 85 LEU A O 1
ATOM 697 N N . GLN A 1 86 ? -4.961 4.767 -15.380 1.00 93.00 86 GLN A N 1
ATOM 698 C CA . GLN A 1 86 ? -5.010 4.180 -16.717 1.00 93.00 86 GLN A CA 1
ATOM 699 C C . GLN A 1 86 ? -4.741 2.673 -16.654 1.00 93.00 86 GLN A C 1
ATOM 701 O O . GLN A 1 86 ? -4.052 2.212 -15.747 1.00 93.00 86 GLN A O 1
ATOM 706 N N . GLY A 1 87 ? -5.222 1.925 -17.648 1.00 92.19 87 GLY A N 1
ATOM 707 C CA . GLY A 1 87 ? -5.054 0.472 -17.725 1.00 92.19 87 GLY A CA 1
ATOM 708 C C . GLY A 1 87 ? -6.250 -0.293 -17.161 1.00 92.19 87 GLY A C 1
ATOM 709 O O . GLY A 1 87 ? -7.371 0.215 -17.147 1.00 92.19 87 GLY A O 1
ATOM 710 N N . GLU A 1 88 ? -6.009 -1.527 -16.727 1.00 90.19 88 GLU A N 1
ATOM 711 C CA . GLU A 1 88 ? -7.058 -2.468 -16.328 1.00 90.19 88 GLU A CA 1
ATOM 712 C C . GLU A 1 88 ? -7.064 -2.740 -14.823 1.00 90.19 88 GLU A C 1
ATOM 714 O O . GLU A 1 88 ? -6.047 -2.614 -14.136 1.00 90.19 88 GLU A O 1
ATOM 719 N N . ALA A 1 89 ? -8.235 -3.125 -14.309 1.00 88.81 89 ALA A N 1
ATOM 720 C CA . ALA A 1 89 ? -8.390 -3.556 -12.928 1.00 88.81 89 ALA A CA 1
ATOM 721 C C . ALA A 1 89 ? -7.557 -4.819 -12.646 1.00 88.81 89 ALA A C 1
ATOM 723 O O . ALA A 1 89 ? -7.529 -5.727 -13.474 1.00 88.81 89 ALA A O 1
ATOM 724 N N . LEU A 1 90 ? -6.928 -4.917 -11.468 1.00 88.38 90 LEU A N 1
ATOM 725 C CA . LEU A 1 90 ? -6.290 -6.172 -11.060 1.00 88.38 90 LEU A CA 1
ATOM 726 C C . LEU A 1 90 ? -7.348 -7.276 -10.923 1.00 88.38 90 LEU A C 1
ATOM 728 O O . LEU A 1 90 ? -8.368 -7.097 -10.253 1.00 88.38 90 LEU A O 1
ATOM 732 N N . GLY A 1 91 ? -7.085 -8.422 -11.547 1.00 82.75 91 GLY A N 1
ATOM 733 C CA . GLY A 1 91 ? -7.909 -9.624 -11.459 1.00 82.75 91 GLY A CA 1
ATOM 734 C C . GLY A 1 91 ? -7.222 -10.718 -10.644 1.00 82.75 91 GLY A C 1
ATOM 735 O O . GLY A 1 91 ? -6.005 -10.836 -10.644 1.00 82.75 91 GLY A O 1
ATOM 736 N N . GLY A 1 92 ? -8.001 -11.567 -9.970 1.00 70.81 92 GLY A N 1
ATOM 737 C CA . GLY A 1 92 ? -7.462 -12.654 -9.136 1.00 70.81 92 GLY A CA 1
ATOM 738 C C . GLY A 1 92 ? -6.946 -13.884 -9.897 1.00 70.81 92 GLY A C 1
ATOM 739 O O . GLY A 1 92 ? -6.627 -14.883 -9.259 1.00 70.81 92 GLY A O 1
ATOM 740 N N . LYS A 1 93 ? -6.932 -13.864 -11.236 1.00 68.75 93 LYS A N 1
ATOM 741 C CA . LYS A 1 93 ? -6.555 -15.022 -12.069 1.00 68.75 93 LYS A CA 1
ATOM 742 C C . LYS A 1 93 ? -5.217 -14.861 -12.784 1.00 68.75 93 LYS A C 1
ATOM 744 O O . LYS A 1 93 ? -4.599 -15.875 -13.092 1.00 68.75 93 LYS A O 1
ATOM 749 N N . ASP A 1 94 ? -4.769 -13.626 -12.985 1.00 79.06 94 ASP A N 1
ATOM 750 C CA . ASP A 1 94 ? -3.570 -13.313 -13.754 1.00 79.06 94 ASP A CA 1
ATOM 751 C C . ASP A 1 94 ? -2.527 -12.635 -12.862 1.00 79.06 94 ASP A C 1
ATOM 753 O O . ASP A 1 94 ? -2.855 -11.889 -11.937 1.00 79.06 94 ASP A O 1
ATOM 757 N N . LEU A 1 95 ? -1.248 -12.906 -13.130 1.00 84.38 95 LEU A N 1
ATOM 758 C CA . LEU A 1 95 ? -0.143 -12.226 -12.460 1.00 84.38 95 LEU A CA 1
ATOM 759 C C . LEU A 1 95 ? -0.009 -10.815 -13.045 1.00 84.38 95 LEU A C 1
ATOM 761 O O . LEU A 1 95 ? 0.742 -10.587 -13.993 1.00 84.38 95 LEU A O 1
ATOM 765 N N . SER A 1 96 ? -0.768 -9.879 -12.488 1.00 89.31 96 SER A N 1
ATOM 766 C CA . SER A 1 96 ? -0.797 -8.483 -12.921 1.00 89.31 96 SER A CA 1
ATOM 767 C C . SER A 1 96 ? -0.204 -7.566 -11.858 1.00 89.31 96 SER A C 1
ATOM 769 O O . SER A 1 96 ? -0.353 -7.796 -10.658 1.00 89.31 96 SER A O 1
ATOM 771 N N . ILE A 1 97 ? 0.450 -6.499 -12.309 1.00 90.69 97 ILE A N 1
ATOM 772 C CA . ILE A 1 97 ? 0.998 -5.454 -11.447 1.00 90.69 97 ILE A CA 1
ATOM 773 C C . ILE A 1 97 ? 0.522 -4.092 -11.936 1.00 90.69 97 ILE A C 1
ATOM 775 O O . ILE A 1 97 ? 0.411 -3.853 -13.139 1.00 90.69 97 ILE A O 1
ATOM 779 N N . TRP A 1 98 ? 0.263 -3.192 -10.995 1.00 93.50 98 TRP A N 1
ATOM 780 C CA . TRP A 1 98 ? 0.174 -1.765 -11.278 1.00 93.50 98 TRP A CA 1
ATOM 781 C C . TRP A 1 98 ? 1.510 -1.109 -10.954 1.00 93.50 98 TRP A C 1
ATOM 783 O O . TRP A 1 98 ? 2.165 -1.477 -9.980 1.00 93.50 98 TRP A O 1
ATOM 793 N N . ILE A 1 99 ? 1.896 -0.141 -11.777 1.00 91.38 99 ILE A N 1
ATOM 794 C CA . ILE A 1 99 ? 3.110 0.658 -11.606 1.00 91.38 99 ILE A CA 1
ATOM 795 C C . ILE A 1 99 ? 2.675 2.065 -11.202 1.00 91.38 99 ILE A C 1
ATOM 797 O O . ILE A 1 99 ? 1.683 2.568 -11.739 1.00 91.38 99 ILE A O 1
ATOM 801 N N . ASP A 1 100 ? 3.369 2.674 -10.238 1.00 90.06 100 ASP A N 1
ATOM 802 C CA . ASP A 1 100 ? 3.070 4.056 -9.859 1.00 90.06 100 ASP A CA 1
ATOM 803 C C . ASP A 1 100 ? 3.374 5.034 -11.005 1.00 90.06 100 ASP A C 1
ATOM 805 O O . ASP A 1 100 ? 4.088 4.712 -11.961 1.00 90.06 100 ASP A O 1
ATOM 809 N N . ASN A 1 101 ? 2.780 6.223 -10.930 1.00 77.31 101 ASN A N 1
ATOM 810 C CA . ASN A 1 101 ? 3.131 7.322 -11.812 1.00 77.31 101 ASN A CA 1
ATOM 811 C C . ASN A 1 101 ? 4.166 8.216 -11.108 1.00 77.31 101 ASN A C 1
ATOM 813 O O . ASN A 1 101 ? 3.800 9.061 -10.292 1.00 77.31 101 ASN A O 1
ATOM 817 N N . GLN A 1 102 ? 5.448 8.030 -11.413 1.00 59.72 102 GLN A N 1
ATOM 818 C CA . GLN A 1 102 ? 6.487 8.964 -10.962 1.00 59.72 102 GLN A CA 1
ATOM 819 C C . GLN A 1 102 ? 6.214 10.397 -11.434 1.00 59.72 102 GLN A C 1
ATOM 821 O O . GLN A 1 102 ? 5.768 10.571 -12.595 1.00 59.72 102 GLN A O 1
#

Sequence (102 aa):
MSDNLNLSRNNFYKEQNFAHGFVELLAMPERNLEKLSQLQGIKEINGRIVEEVRVNIPGFEENVCLKLVSIELSRERRINEPKLLQGEALGGKDLSIWIDNQ

Foldseek 3Di:
DVVVVVVVVVCVCVQQQADPDDDDDPDDDPVCQVVVCVDPPRPDDDDWDWDWDFDDDPPDPDTDIDIDIDDDPPDDRDHRHDDDPDDDDDDPPDPDDDDDDD

Radius of gyration: 16.99 Å; chains: 1; bounding box: 36×45×44 Å

Secondary structure (DSSP, 8-state):
-HHHHHHHHHHHHHHTT--S-----SS--GGGHHHHTTSTT--------EEEEEE--TT--S-EEEEEE---TTSSS-TT-----SS----TTS--------